Protein AF-A0A383RUY9-F1 (afdb_monomer)

Nearest PDB structures (foldseek):
  5t8k-assembly1_A  TM=3.774E-01  e=3.947E+00  Cryptosporidium parvum Iowa II

InterPro domains:
  IPR005358 Putative zinc- or iron-chelating domain containing protein [PF03692] (12-42)

Foldseek 3Di:
DFADDDDDDDPDDPQQDPVRQGVCCPVPVLDRVCPQDDLDPVDDRDNVPGPDDPVCVVPVCNRPPDPVNVVSSVVNVVVSVVCGQVSLQLCVLLVVQEAEDPQFWGWAADDDPVSSVVSNVPDDPDDDDDDQHAYEGPDPVVVVVCVVVVGHYDPDDDPRTDIGTD

Solvent-accessible surface area (backbone atoms only — not comparable to full-atom values): 10568 Å² total; per-residue (Å²): 136,87,65,85,91,82,77,84,85,66,97,67,64,93,53,51,45,98,82,76,42,68,77,49,41,84,85,35,42,68,48,66,50,48,57,91,55,62,80,50,93,90,52,81,76,54,69,92,80,47,93,65,58,73,72,62,70,68,67,81,64,46,84,52,86,48,74,63,40,58,49,34,49,52,49,38,56,47,50,54,59,70,43,40,63,55,46,43,42,48,30,48,73,69,67,59,39,62,39,38,43,89,90,50,34,43,55,47,69,80,78,53,69,68,60,51,51,56,43,59,72,68,54,64,98,75,79,76,84,79,73,82,61,29,39,36,69,86,53,64,73,59,44,53,59,36,51,78,68,68,51,50,68,49,90,67,93,56,94,78,46,48,77,46,76,108

pLDDT: mean 87.5, std 8.53, range [54.28, 96.5]

Secondary structure (DSSP, 8-state):
-------PPPSS-TTB-TTS-BTTTTTSIIIIITTTS---TTS---GGGSSS-THHHHTS--TT-SHHHHHHHHHHHHHHHHTHHHHHHHHHHTT--EEEPTTTEEEE----HHHHHHHHHH--SS----SPPEEE---HHHHHHHHTTT--B--S--SS-EEEE-

Organism: NCBI:txid1785162

Radius of gyration: 19.73 Å; Cα contacts (8 Å, |Δi|>4): 154; chains: 1; bounding box: 44×37×57 Å

Mean predicted aligned error: 6.31 Å

Structure (mmCIF, N/CA/C/O backbone):
data_AF-A0A383RUY9-F1
#
_entry.id   AF-A0A383RUY9-F1
#
loop_
_atom_site.group_PDB
_atom_site.id
_atom_site.type_symbol
_atom_site.label_atom_id
_atom_site.label_alt_id
_atom_site.label_comp_id
_atom_site.label_asym_id
_atom_site.label_entity_id
_atom_site.label_seq_id
_atom_site.pdbx_PDB_ins_code
_atom_site.Cartn_x
_atom_site.Cartn_y
_atom_site.Cartn_z
_atom_site.occupancy
_atom_site.B_iso_or_equiv
_atom_site.auth_seq_id
_atom_site.auth_comp_id
_atom_site.auth_asym_id
_atom_site.auth_atom_id
_atom_site.pdbx_PDB_model_num
ATOM 1 N N . MET A 1 1 ? 1.115 5.096 10.635 1.00 81.75 1 MET A N 1
ATOM 2 C CA . MET A 1 1 ? 0.401 4.069 9.850 1.00 81.75 1 MET A CA 1
ATOM 3 C C . MET A 1 1 ? 1.145 3.871 8.538 1.00 81.75 1 MET A C 1
ATOM 5 O O . MET A 1 1 ? 1.672 4.850 8.027 1.00 81.75 1 MET A O 1
ATOM 9 N N . THR A 1 2 ? 1.216 2.648 8.013 1.00 88.56 2 THR A N 1
ATOM 10 C CA . THR A 1 2 ? 1.778 2.374 6.680 1.00 88.56 2 THR A CA 1
ATOM 11 C C . THR A 1 2 ? 0.696 1.709 5.845 1.00 88.56 2 THR A C 1
ATOM 13 O O . THR A 1 2 ? 0.179 0.669 6.241 1.00 88.56 2 THR A O 1
ATOM 16 N N . ALA A 1 3 ? 0.356 2.309 4.707 1.00 93.06 3 ALA A N 1
ATOM 17 C CA . ALA A 1 3 ? -0.589 1.748 3.751 1.00 93.06 3 ALA A CA 1
ATOM 18 C C . ALA A 1 3 ? 0.166 1.257 2.512 1.00 93.06 3 ALA A C 1
ATOM 20 O O . ALA A 1 3 ? 1.015 1.966 1.968 1.00 93.06 3 ALA A O 1
ATOM 21 N N . ILE A 1 4 ? -0.146 0.038 2.080 1.00 92.50 4 ILE A N 1
ATOM 22 C CA . ILE A 1 4 ? 0.443 -0.588 0.897 1.00 92.50 4 ILE A CA 1
ATOM 23 C C . ILE A 1 4 ? -0.674 -0.772 -0.121 1.00 92.50 4 ILE A C 1
ATOM 25 O O . ILE A 1 4 ? -1.701 -1.374 0.180 1.00 92.50 4 ILE A O 1
ATOM 29 N N . PHE A 1 5 ? -0.459 -0.240 -1.319 1.00 92.69 5 PHE A N 1
ATOM 30 C CA . PHE A 1 5 ? -1.368 -0.383 -2.446 1.00 92.69 5 PHE A CA 1
ATOM 31 C C . PHE A 1 5 ? -0.760 -1.415 -3.381 1.00 92.69 5 PHE A C 1
ATOM 33 O O . PHE A 1 5 ? 0.338 -1.214 -3.900 1.00 92.69 5 PHE A O 1
ATOM 40 N N . ALA A 1 6 ? -1.462 -2.525 -3.555 1.00 90.12 6 ALA A N 1
ATOM 41 C CA . ALA A 1 6 ? -1.053 -3.611 -4.426 1.00 90.12 6 ALA A CA 1
ATOM 42 C C . ALA A 1 6 ? -2.142 -3.858 -5.469 1.00 90.12 6 ALA A C 1
ATOM 44 O O . ALA A 1 6 ? -3.328 -3.645 -5.215 1.00 90.12 6 ALA A O 1
ATOM 45 N N . ALA A 1 7 ? -1.722 -4.308 -6.644 1.00 84.94 7 ALA A N 1
ATOM 46 C CA . ALA A 1 7 ? -2.607 -4.750 -7.707 1.00 84.94 7 ALA A CA 1
ATOM 47 C C . ALA A 1 7 ? -2.290 -6.207 -8.042 1.00 84.94 7 ALA A C 1
ATOM 49 O O . ALA A 1 7 ? -1.187 -6.689 -7.778 1.00 84.94 7 ALA A O 1
ATOM 50 N N . ASN A 1 8 ? -3.257 -6.897 -8.640 1.00 81.44 8 ASN A N 1
ATOM 51 C CA . ASN A 1 8 ? -3.043 -8.259 -9.106 1.00 81.44 8 ASN A CA 1
ATOM 52 C C . ASN A 1 8 ? -1.964 -8.285 -10.189 1.00 81.44 8 ASN A C 1
ATOM 54 O O . ASN A 1 8 ? -1.960 -7.456 -11.103 1.00 81.44 8 ASN A O 1
ATOM 58 N N . VAL A 1 9 ? -1.083 -9.278 -10.104 1.00 75.00 9 VAL A N 1
ATOM 59 C CA . VAL A 1 9 ? -0.159 -9.595 -11.188 1.00 75.00 9 VAL A CA 1
ATOM 60 C C . VAL A 1 9 ? -0.985 -10.123 -12.357 1.00 75.00 9 VAL A C 1
ATOM 62 O O . VAL A 1 9 ? -1.737 -11.088 -12.218 1.00 75.00 9 VAL A O 1
ATOM 65 N N . ILE A 1 10 ? -0.880 -9.461 -13.506 1.00 81.62 10 ILE A N 1
ATOM 66 C CA . ILE A 1 10 ? -1.460 -9.957 -14.754 1.00 81.62 10 ILE A CA 1
ATOM 67 C C . ILE A 1 10 ? -0.525 -11.010 -15.365 1.00 81.62 10 ILE A C 1
ATOM 69 O O . ILE A 1 10 ? 0.691 -10.842 -15.268 1.00 81.62 10 ILE A O 1
ATOM 73 N N . PRO A 1 11 ? -1.049 -12.067 -16.016 1.00 79.56 11 PRO A N 1
ATOM 74 C CA . PRO A 1 11 ? -0.220 -13.155 -16.542 1.00 79.56 11 PRO A CA 1
ATOM 75 C C . PRO A 1 11 ? 0.868 -12.705 -17.525 1.00 79.56 11 PRO A C 1
ATOM 77 O O . PRO A 1 11 ? 1.938 -13.301 -17.561 1.00 79.56 11 PRO A O 1
ATOM 80 N N . GLN A 1 12 ? 0.606 -11.655 -18.312 1.00 83.44 12 GLN A N 1
ATOM 81 C CA . GLN A 1 12 ? 1.585 -11.062 -19.219 1.00 83.44 12 GLN A CA 1
ATOM 82 C C . GLN A 1 12 ? 1.417 -9.542 -19.257 1.00 83.44 12 GLN A C 1
ATOM 84 O O . GLN A 1 12 ? 0.308 -9.028 -19.421 1.00 83.44 12 GLN A O 1
ATOM 89 N N . CYS A 1 13 ? 2.523 -8.812 -19.103 1.00 85.88 13 CYS A N 1
ATOM 90 C CA . CYS A 1 13 ? 2.530 -7.359 -19.232 1.00 85.88 13 CYS A CA 1
ATOM 91 C C . CYS A 1 13 ? 2.259 -6.964 -20.697 1.00 85.88 13 CYS A C 1
ATOM 93 O O . CYS A 1 13 ? 2.974 -7.439 -21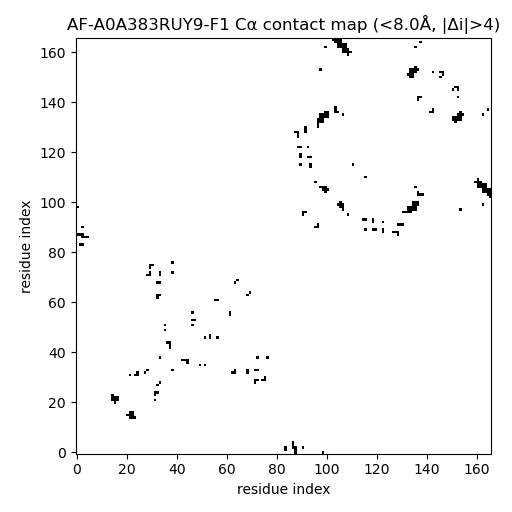.576 1.00 85.88 13 CYS A O 1
ATOM 95 N N . PRO A 1 14 ? 1.309 -6.053 -20.988 1.00 89.25 14 PRO A N 1
ATOM 96 C CA . PRO A 1 14 ? 1.014 -5.631 -22.362 1.00 89.25 14 PRO A CA 1
ATOM 97 C C . PRO A 1 14 ? 2.154 -4.837 -23.015 1.00 89.25 14 PRO A C 1
ATOM 99 O O . PRO A 1 14 ? 2.127 -4.605 -24.217 1.00 89.25 14 PRO A O 1
ATOM 102 N N . ASN A 1 15 ? 3.143 -4.407 -22.227 1.00 89.50 15 ASN A N 1
ATOM 103 C CA . ASN A 1 15 ? 4.324 -3.698 -22.714 1.00 89.50 15 ASN A CA 1
ATOM 104 C C . ASN A 1 15 ? 5.537 -4.623 -22.910 1.00 89.50 15 ASN A C 1
ATOM 106 O O . ASN A 1 15 ? 6.637 -4.121 -23.129 1.00 89.50 15 ASN A O 1
ATOM 110 N N . LEU A 1 16 ? 5.368 -5.941 -22.763 1.00 86.62 16 LEU A N 1
ATOM 111 C CA . LEU A 1 16 ? 6.427 -6.917 -22.999 1.00 86.62 16 LEU A CA 1
ATOM 112 C C . LEU A 1 16 ? 6.567 -7.171 -24.507 1.00 86.62 16 LEU A C 1
ATOM 114 O O . LEU A 1 16 ? 5.580 -7.472 -25.180 1.00 86.62 16 LEU A O 1
ATOM 118 N N . GLY A 1 17 ? 7.778 -7.001 -25.034 1.00 84.56 17 GLY A N 1
ATOM 119 C CA . GLY A 1 17 ? 8.118 -7.264 -26.429 1.00 84.56 17 GLY A CA 1
ATOM 120 C C . GLY A 1 17 ? 8.254 -8.755 -26.745 1.00 84.56 17 GLY A C 1
ATOM 121 O O . GLY A 1 17 ? 8.165 -9.611 -25.871 1.00 84.56 17 GLY A O 1
ATOM 122 N N . ALA A 1 18 ? 8.494 -9.067 -28.021 1.00 85.56 18 ALA A N 1
ATOM 123 C CA . ALA A 1 18 ? 8.722 -10.442 -28.485 1.00 85.56 18 ALA A CA 1
ATOM 124 C C . ALA A 1 18 ? 10.071 -11.033 -28.025 1.00 85.56 18 ALA A C 1
ATOM 126 O O . ALA A 1 18 ? 10.302 -12.228 -28.170 1.00 85.56 18 ALA A O 1
ATOM 127 N N . ASP A 1 19 ? 10.960 -10.184 -27.519 1.00 82.44 19 ASP A N 1
ATOM 128 C CA . ASP A 1 19 ? 12.265 -10.496 -26.940 1.00 82.44 19 ASP A CA 1
ATOM 129 C C . ASP A 1 19 ? 12.235 -10.540 -25.400 1.00 82.44 19 ASP A C 1
ATOM 131 O O . ASP A 1 19 ? 13.290 -10.542 -24.771 1.00 82.44 19 ASP A O 1
ATOM 135 N N . ASP A 1 20 ? 11.039 -10.537 -24.796 1.00 77.62 20 ASP A N 1
ATOM 136 C CA . ASP A 1 20 ? 10.811 -10.477 -23.346 1.00 77.62 20 ASP A CA 1
ATOM 137 C C . ASP A 1 20 ? 11.422 -9.238 -22.656 1.00 77.62 20 ASP A C 1
ATOM 139 O O . ASP A 1 20 ? 11.602 -9.202 -21.435 1.00 77.62 20 ASP A O 1
ATOM 143 N N . LEU A 1 21 ? 11.678 -8.168 -23.419 1.00 78.94 21 LEU A N 1
ATOM 144 C CA . LEU A 1 21 ? 12.091 -6.872 -22.887 1.00 78.94 21 LEU A CA 1
ATOM 145 C C . LEU A 1 21 ? 10.898 -5.918 -22.768 1.00 78.94 21 LEU A C 1
ATOM 147 O O . LEU A 1 21 ? 9.974 -5.919 -23.582 1.00 78.94 21 LEU A O 1
ATOM 151 N N . CYS A 1 22 ? 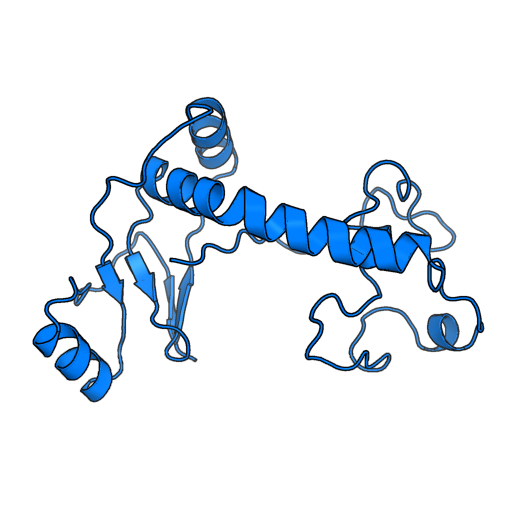10.898 -5.070 -21.737 1.00 86.00 22 CYS A N 1
ATOM 152 C CA . CYS A 1 22 ? 9.859 -4.051 -21.596 1.00 86.00 22 CYS A CA 1
ATOM 153 C C . CYS A 1 22 ? 10.067 -2.930 -22.626 1.00 86.00 22 CYS A C 1
ATOM 155 O O . CYS A 1 22 ? 11.122 -2.300 -22.665 1.00 86.00 22 CYS A O 1
ATOM 157 N N . ALA A 1 23 ? 9.033 -2.602 -23.399 1.00 87.00 23 ALA A N 1
ATOM 158 C CA . ALA A 1 23 ? 9.084 -1.517 -24.377 1.00 87.00 23 ALA A CA 1
ATOM 159 C C . ALA A 1 23 ? 9.017 -0.111 -23.746 1.00 87.00 23 ALA A C 1
ATOM 161 O O . ALA A 1 23 ? 9.256 0.868 -24.447 1.00 87.00 23 ALA A O 1
ATOM 162 N N . ILE A 1 24 ? 8.697 -0.005 -22.444 1.00 90.75 24 ILE A N 1
ATOM 163 C CA . ILE A 1 24 ? 8.397 1.275 -21.776 1.00 90.75 24 ILE A CA 1
ATOM 164 C C . ILE A 1 24 ? 9.309 1.631 -20.588 1.00 90.75 24 ILE A C 1
ATOM 166 O O . ILE A 1 24 ? 8.883 2.209 -19.579 1.00 90.75 24 ILE A O 1
ATOM 170 N N . TYR A 1 25 ? 10.586 1.247 -20.651 1.00 86.94 25 TYR A N 1
ATOM 171 C CA . TYR A 1 25 ? 11.541 1.557 -19.578 1.00 86.94 25 TYR A CA 1
ATOM 172 C C . TYR A 1 25 ? 11.708 3.063 -19.327 1.00 86.94 25 TYR A C 1
ATOM 174 O O . TYR A 1 25 ? 11.993 3.455 -18.195 1.00 86.94 25 TYR A O 1
ATOM 182 N N . THR A 1 26 ? 11.524 3.898 -20.352 1.00 87.12 26 THR A N 1
ATOM 183 C CA . THR A 1 26 ? 11.669 5.358 -20.249 1.00 87.12 26 THR A CA 1
ATOM 184 C C . THR A 1 26 ? 10.440 6.012 -19.623 1.00 87.12 26 THR A C 1
ATOM 186 O O . THR A 1 26 ? 10.577 6.976 -18.874 1.00 87.12 26 THR A O 1
ATOM 189 N N . GLU A 1 27 ? 9.243 5.478 -19.875 1.00 92.56 27 GLU A N 1
ATOM 190 C CA . GLU A 1 27 ? 7.988 5.988 -19.317 1.00 92.56 27 GLU A CA 1
ATOM 191 C C . GLU A 1 27 ? 7.779 5.517 -17.874 1.00 92.56 27 GLU A C 1
ATOM 193 O O . GLU A 1 27 ? 7.170 6.223 -17.069 1.00 92.56 27 GLU A O 1
ATOM 198 N N . ARG A 1 28 ? 8.281 4.323 -17.522 1.00 90.25 28 ARG A N 1
ATOM 199 C CA . ARG A 1 28 ? 8.152 3.749 -16.170 1.00 90.25 28 ARG A CA 1
ATOM 200 C C . ARG A 1 28 ? 9.501 3.335 -15.564 1.00 90.25 28 ARG A C 1
ATOM 202 O O . ARG A 1 28 ? 9.655 2.179 -15.154 1.00 90.25 28 ARG A O 1
ATOM 209 N N . PRO A 1 29 ? 10.469 4.259 -15.430 1.00 90.19 29 PRO A N 1
ATOM 210 C CA . PRO A 1 29 ? 11.818 3.928 -14.972 1.00 90.19 29 PRO A CA 1
ATOM 211 C C . PRO A 1 29 ? 11.831 3.451 -13.516 1.00 90.19 29 PRO A C 1
ATOM 213 O O . PRO A 1 29 ? 12.527 2.500 -13.182 1.00 90.19 29 PRO A O 1
ATOM 216 N N . LEU A 1 30 ? 10.982 4.029 -12.662 1.00 92.25 30 LEU A N 1
ATOM 217 C CA . LEU A 1 30 ? 10.903 3.694 -11.234 1.00 92.25 30 LEU A CA 1
ATOM 218 C C . LEU A 1 30 ? 10.116 2.411 -10.936 1.00 92.25 30 LEU A C 1
ATOM 220 O O . LEU A 1 30 ? 9.877 2.103 -9.775 1.00 92.25 30 LEU A O 1
ATOM 224 N N . VAL A 1 31 ? 9.667 1.687 -11.963 1.00 88.56 31 VAL A N 1
ATOM 225 C CA . VAL A 1 31 ? 8.945 0.419 -11.797 1.00 88.56 31 VAL A CA 1
ATOM 226 C C . VAL A 1 31 ? 9.551 -0.635 -12.705 1.00 88.56 31 VAL A C 1
ATOM 228 O O . VAL A 1 31 ? 10.132 -1.595 -12.221 1.00 88.56 31 VAL A O 1
ATOM 231 N N . CYS A 1 32 ? 9.461 -0.447 -14.021 1.00 86.00 32 CYS A N 1
ATOM 232 C CA . CYS A 1 32 ? 9.842 -1.471 -14.987 1.00 86.00 32 CYS A CA 1
ATOM 233 C C . CYS A 1 32 ? 11.353 -1.702 -15.015 1.00 86.00 32 CYS A C 1
ATOM 235 O O . CYS A 1 32 ? 11.786 -2.848 -15.069 1.00 86.00 32 CYS A O 1
ATOM 237 N N . ARG A 1 33 ? 12.160 -0.634 -14.953 1.00 85.06 33 ARG A N 1
ATOM 238 C CA . ARG A 1 33 ? 13.626 -0.755 -15.026 1.00 85.06 33 ARG A CA 1
ATOM 239 C C . ARG A 1 33 ? 14.235 -1.267 -13.722 1.00 85.06 33 ARG A C 1
ATOM 241 O O . ARG A 1 33 ? 15.194 -2.025 -13.765 1.00 85.06 33 ARG A O 1
ATOM 248 N N . ILE A 1 34 ? 13.657 -0.900 -12.576 1.00 87.19 34 ILE A N 1
ATOM 249 C CA . ILE A 1 34 ? 14.126 -1.379 -11.269 1.00 87.19 34 ILE A CA 1
ATOM 250 C C . ILE A 1 34 ? 13.559 -2.752 -10.874 1.00 87.19 34 ILE A C 1
ATOM 252 O O . ILE A 1 34 ? 14.069 -3.340 -9.927 1.00 87.19 34 ILE A O 1
ATOM 256 N N . TYR A 1 35 ? 12.539 -3.269 -11.573 1.00 83.25 35 TYR A N 1
ATOM 257 C CA . TYR A 1 35 ? 11.814 -4.499 -11.210 1.00 83.25 35 TYR A CA 1
ATOM 258 C C . TYR A 1 35 ? 12.708 -5.718 -10.927 1.00 83.25 35 TYR A C 1
ATOM 260 O O . TYR A 1 35 ? 12.485 -6.379 -9.911 1.00 83.25 35 TYR A O 1
ATOM 268 N N . PRO A 1 36 ? 13.737 -6.025 -11.744 1.00 81.00 36 PRO A N 1
ATOM 269 C CA . PRO A 1 36 ? 14.564 -7.201 -11.480 1.00 81.00 36 PRO A CA 1
ATOM 270 C C . PRO A 1 36 ? 15.440 -7.034 -10.226 1.00 81.00 36 PRO A C 1
ATOM 272 O O . PRO A 1 36 ? 15.933 -8.009 -9.667 1.00 81.00 36 PRO A O 1
ATOM 275 N N . MET A 1 37 ? 15.645 -5.803 -9.756 1.00 85.00 37 MET A N 1
ATOM 276 C CA . MET A 1 37 ? 16.591 -5.474 -8.693 1.00 85.00 37 MET A CA 1
ATOM 277 C C . MET A 1 37 ? 15.990 -5.624 -7.299 1.00 85.00 37 MET A C 1
ATOM 279 O O . MET A 1 37 ? 14.785 -5.793 -7.111 1.00 85.00 37 MET A O 1
ATOM 283 N N . GLU A 1 38 ? 16.861 -5.587 -6.292 1.00 86.06 38 GLU A N 1
ATOM 284 C CA . GLU A 1 38 ? 16.433 -5.538 -4.901 1.00 86.06 38 GLU A CA 1
ATOM 285 C C . GLU A 1 38 ? 16.347 -4.085 -4.434 1.00 86.06 38 GLU A C 1
ATOM 287 O O . GLU A 1 38 ? 17.353 -3.389 -4.275 1.00 86.06 38 GLU A O 1
ATOM 292 N N . ILE A 1 39 ? 15.115 -3.612 -4.242 1.00 86.19 39 ILE A N 1
ATOM 293 C CA . ILE A 1 39 ? 14.853 -2.234 -3.831 1.00 86.19 39 ILE A CA 1
ATOM 294 C C . ILE A 1 39 ? 14.954 -2.061 -2.318 1.00 86.19 39 ILE A C 1
ATOM 296 O O . ILE A 1 39 ? 15.082 -0.928 -1.862 1.00 86.19 39 ILE A O 1
ATOM 300 N N . ASN A 1 40 ? 14.941 -3.125 -1.514 1.00 84.00 40 ASN A N 1
ATOM 301 C CA . ASN A 1 40 ? 15.155 -3.031 -0.076 1.00 84.00 40 ASN A CA 1
ATOM 302 C C . ASN A 1 40 ? 16.665 -3.011 0.232 1.00 84.00 40 ASN A C 1
ATOM 304 O O . ASN A 1 40 ? 17.354 -3.990 -0.033 1.00 84.00 40 ASN A O 1
ATOM 308 N N . PRO A 1 41 ? 17.214 -1.933 0.826 1.00 80.94 41 PRO A N 1
ATOM 309 C CA . PRO A 1 41 ? 18.658 -1.828 1.059 1.00 80.94 41 PRO A CA 1
ATOM 310 C C . PRO A 1 41 ? 19.200 -2.834 2.084 1.00 80.94 41 PRO A C 1
ATOM 312 O O . PRO A 1 41 ? 20.413 -2.956 2.220 1.00 80.94 41 PRO A O 1
ATOM 315 N N . PHE A 1 42 ? 18.324 -3.516 2.823 1.00 86.44 42 PHE A N 1
ATOM 316 C CA . PHE A 1 42 ? 18.694 -4.477 3.860 1.00 86.44 42 PHE A CA 1
ATOM 317 C C . PHE A 1 42 ? 18.610 -5.933 3.393 1.00 86.44 42 PHE A C 1
ATOM 319 O O . PHE A 1 42 ? 18.938 -6.833 4.163 1.00 86.44 42 PHE A O 1
ATOM 326 N N . ILE A 1 43 ? 18.161 -6.174 2.159 1.00 83.88 43 ILE A N 1
ATOM 327 C CA . ILE A 1 43 ? 18.063 -7.508 1.569 1.00 83.88 43 ILE A CA 1
ATOM 328 C C . ILE A 1 43 ? 19.101 -7.598 0.454 1.00 83.88 43 ILE A C 1
ATOM 330 O O . ILE A 1 43 ? 19.195 -6.721 -0.402 1.00 83.88 43 ILE A O 1
ATOM 334 N N . ALA A 1 44 ? 19.916 -8.651 0.481 1.00 84.94 44 ALA A N 1
ATOM 335 C CA . ALA A 1 44 ? 20.840 -8.922 -0.609 1.00 84.94 44 ALA A CA 1
ATOM 336 C C . ALA A 1 44 ? 20.060 -9.399 -1.842 1.00 84.94 44 ALA A C 1
ATOM 338 O O . ALA A 1 44 ? 19.136 -10.203 -1.725 1.00 84.94 44 ALA A O 1
ATOM 339 N N . LEU A 1 45 ? 20.459 -8.938 -3.027 1.00 83.12 45 LEU A N 1
ATOM 340 C CA . LEU A 1 45 ? 19.892 -9.425 -4.278 1.00 83.12 45 LEU A CA 1
ATOM 341 C C . LEU A 1 45 ? 20.211 -10.917 -4.447 1.00 83.12 45 LEU A C 1
ATOM 343 O O . LEU A 1 45 ? 21.377 -11.297 -4.541 1.00 83.12 45 LEU A O 1
ATOM 347 N N .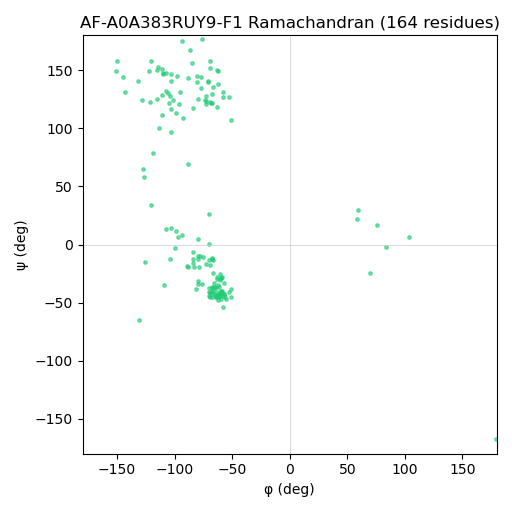 ALA A 1 46 ? 19.169 -11.742 -4.509 1.00 86.50 46 ALA A N 1
ATOM 348 C CA . ALA A 1 46 ? 19.264 -13.172 -4.768 1.00 86.50 46 ALA A CA 1
ATOM 349 C C . ALA A 1 46 ? 18.606 -13.494 -6.123 1.00 86.50 46 ALA A C 1
ATOM 351 O O . ALA A 1 46 ? 17.382 -13.581 -6.196 1.00 86.50 46 ALA A O 1
ATOM 352 N N . PRO A 1 47 ? 19.384 -13.674 -7.207 1.00 84.25 47 PRO A N 1
ATOM 353 C CA . PRO A 1 47 ? 18.854 -14.013 -8.531 1.00 84.25 47 PRO A CA 1
ATOM 354 C C . PRO A 1 47 ? 17.901 -15.212 -8.547 1.00 84.25 47 PRO A C 1
ATOM 356 O O . PRO A 1 47 ? 16.882 -15.190 -9.227 1.00 84.25 47 PRO A O 1
ATOM 359 N N . SER A 1 48 ? 18.192 -16.237 -7.743 1.00 86.38 48 SER A N 1
ATOM 360 C CA . SER A 1 48 ? 17.386 -17.458 -7.644 1.00 86.38 48 SER A CA 1
ATOM 361 C C . SER A 1 48 ? 15.995 -17.252 -7.039 1.00 86.38 48 SER A C 1
ATOM 363 O O . SER A 1 48 ? 15.169 -18.157 -7.115 1.00 86.38 48 SER A O 1
ATOM 365 N N . SER A 1 49 ? 15.730 -16.096 -6.421 1.00 84.50 49 SER A N 1
ATOM 366 C CA . SER A 1 49 ? 14.421 -15.732 -5.871 1.00 84.50 49 SER A CA 1
ATOM 367 C C . SER A 1 49 ? 13.662 -14.735 -6.750 1.00 84.50 49 SER A C 1
ATOM 369 O O . SER A 1 49 ? 12.738 -14.083 -6.263 1.00 84.50 49 SER A O 1
ATOM 371 N N . LYS A 1 50 ? 14.091 -14.533 -8.000 1.00 82.69 50 LYS A N 1
ATOM 372 C CA . LYS A 1 50 ? 13.451 -13.627 -8.958 1.00 82.69 50 LYS A CA 1
ATOM 373 C C . LYS A 1 50 ? 12.799 -14.444 -10.073 1.00 82.69 50 LYS A C 1
ATOM 375 O O . LYS A 1 50 ? 13.285 -15.513 -10.423 1.00 82.69 50 LYS A O 1
ATOM 380 N N . ASP A 1 51 ? 11.732 -13.901 -10.652 1.00 79.56 51 ASP A N 1
ATOM 381 C CA . ASP A 1 51 ? 11.008 -14.549 -11.756 1.00 79.56 51 ASP A CA 1
ATOM 382 C C . ASP A 1 51 ? 11.791 -14.517 -13.082 1.00 79.56 51 ASP A C 1
ATOM 384 O O . ASP A 1 51 ? 11.471 -15.252 -14.014 1.00 79.56 51 ASP A O 1
ATOM 388 N N . CYS A 1 52 ? 12.814 -13.659 -13.189 1.00 77.19 52 CYS A N 1
ATOM 389 C CA . CYS A 1 52 ? 13.679 -13.586 -14.365 1.00 77.19 52 CYS A CA 1
ATOM 390 C C . CYS A 1 52 ? 14.510 -14.874 -14.507 1.00 77.19 52 CYS A C 1
ATOM 392 O O . CYS A 1 52 ? 15.101 -15.316 -13.515 1.00 77.19 52 CYS A O 1
ATOM 394 N N . PRO A 1 53 ? 14.630 -15.445 -15.719 1.00 79.25 53 PRO A N 1
ATOM 395 C CA . PRO A 1 53 ? 15.281 -16.733 -15.908 1.00 79.25 53 PRO A CA 1
ATOM 396 C C . PRO A 1 53 ? 16.806 -16.649 -15.664 1.00 79.25 53 PRO A C 1
ATOM 398 O O . PRO A 1 53 ? 17.392 -15.574 -15.845 1.00 79.25 53 PRO A O 1
ATOM 401 N N . PRO A 1 54 ? 17.471 -17.745 -15.236 1.00 81.88 54 PRO A N 1
ATOM 402 C CA . PRO A 1 54 ? 18.877 -17.736 -14.809 1.00 81.88 54 PRO A CA 1
ATOM 403 C C . PRO A 1 54 ? 19.847 -17.111 -15.818 1.00 81.88 54 PRO A C 1
ATOM 405 O O . PRO A 1 54 ? 20.704 -16.318 -15.434 1.00 81.88 54 PRO A O 1
ATOM 408 N N . GLU A 1 55 ? 19.666 -17.387 -17.109 1.00 79.44 55 GLU A N 1
ATOM 409 C CA . GLU A 1 55 ? 20.495 -16.868 -18.198 1.00 79.44 55 GLU A CA 1
ATOM 410 C C . GLU A 1 55 ? 20.489 -15.334 -18.289 1.00 79.44 55 GLU A C 1
ATOM 412 O O . GLU A 1 55 ? 21.468 -14.746 -18.747 1.00 79.44 55 GLU A O 1
ATOM 417 N N . SER A 1 56 ? 19.438 -14.663 -17.798 1.00 77.75 56 SER A N 1
ATOM 418 C CA . SER A 1 56 ? 19.381 -13.193 -17.741 1.00 77.75 56 SER A CA 1
ATOM 419 C C . SER A 1 56 ? 20.407 -12.611 -16.761 1.00 77.75 56 SER A C 1
ATOM 421 O O . SER A 1 56 ? 20.835 -11.468 -16.912 1.00 77.75 56 SER A O 1
ATOM 423 N N . TRP A 1 57 ? 20.826 -13.395 -15.764 1.00 78.12 57 TRP A N 1
ATOM 424 C CA . TRP A 1 57 ? 21.783 -12.994 -14.730 1.00 78.12 57 TRP A CA 1
ATOM 425 C C . TRP A 1 57 ? 23.242 -13.257 -15.122 1.00 78.12 57 TRP A C 1
ATOM 427 O O . TRP A 1 57 ? 24.148 -12.643 -14.560 1.00 78.12 57 TRP A O 1
ATOM 437 N N . GLU A 1 58 ? 23.478 -14.137 -16.098 1.00 76.00 58 GLU A N 1
ATOM 438 C CA . GLU A 1 58 ? 24.818 -14.536 -16.551 1.00 76.00 58 GLU A CA 1
ATOM 439 C C . GLU A 1 58 ? 25.430 -13.561 -17.569 1.00 76.00 58 GLU A C 1
ATOM 441 O O . GLU A 1 58 ? 26.647 -13.524 -17.742 1.00 76.00 58 GLU A O 1
ATOM 446 N N . GLN A 1 59 ? 24.612 -12.728 -18.219 1.00 65.25 59 GLN A N 1
ATOM 447 C CA . GLN A 1 59 ? 25.043 -11.854 -19.318 1.00 65.25 59 GLN A CA 1
ATOM 448 C C . GLN A 1 59 ? 25.948 -10.680 -18.890 1.00 65.25 59 GLN A C 1
ATOM 450 O O . GLN A 1 59 ? 26.367 -9.890 -19.736 1.00 65.25 59 GLN A O 1
ATOM 455 N N . GLY A 1 60 ? 26.284 -10.547 -17.598 1.00 54.28 60 GLY A N 1
ATOM 456 C CA . GLY A 1 60 ? 27.258 -9.583 -17.052 1.00 54.28 60 GLY A CA 1
ATOM 457 C C . GLY A 1 60 ? 26.823 -8.111 -17.087 1.00 54.28 60 GLY A C 1
ATOM 458 O O . GLY A 1 60 ? 27.256 -7.323 -16.251 1.00 54.28 60 GLY A O 1
ATOM 459 N N . ASN A 1 61 ? 25.913 -7.764 -17.995 1.00 56.62 61 ASN A N 1
ATOM 460 C CA . ASN A 1 61 ? 25.196 -6.502 -18.076 1.00 56.62 61 ASN A CA 1
ATOM 461 C C . ASN A 1 61 ? 23.705 -6.795 -17.931 1.00 56.62 61 ASN A C 1
ATOM 463 O O . ASN A 1 61 ? 22.969 -6.818 -18.917 1.00 56.62 61 ASN A O 1
ATOM 467 N N . LEU A 1 62 ? 23.245 -7.008 -16.699 1.00 62.41 62 LEU A N 1
ATOM 468 C CA . LEU A 1 62 ? 21.821 -6.842 -16.422 1.00 62.41 62 LEU A CA 1
ATOM 469 C C . LEU A 1 62 ? 21.443 -5.445 -16.918 1.00 62.41 62 LEU A C 1
ATOM 471 O O . LEU A 1 62 ? 22.125 -4.473 -16.577 1.00 62.41 62 LEU A O 1
ATOM 475 N N . LEU A 1 63 ? 20.408 -5.339 -17.755 1.00 54.66 63 LEU A N 1
ATOM 476 C CA . LEU A 1 63 ? 19.892 -4.045 -18.194 1.00 54.66 63 LEU A CA 1
ATOM 477 C C . LEU A 1 63 ? 19.653 -3.186 -16.948 1.00 54.66 63 LEU A C 1
ATOM 479 O O . LEU A 1 63 ? 18.747 -3.448 -16.163 1.00 54.66 63 LEU A O 1
ATOM 483 N N . GLY A 1 64 ? 20.513 -2.189 -16.746 1.00 55.12 64 GLY A N 1
ATOM 484 C CA . GLY A 1 64 ? 20.443 -1.312 -15.594 1.00 55.12 64 GLY A CA 1
ATOM 485 C C . GLY A 1 64 ? 21.446 -1.547 -14.468 1.00 55.12 64 GLY A C 1
ATOM 486 O O . GLY A 1 64 ? 21.348 -0.803 -13.527 1.00 55.12 64 GLY A O 1
ATOM 487 N N . SER A 1 65 ? 22.471 -2.401 -14.477 1.00 64.69 65 SER A N 1
ATOM 488 C CA . SER A 1 65 ? 23.490 -2.366 -13.384 1.00 64.69 65 SER A CA 1
ATOM 489 C C . SER A 1 65 ? 24.424 -1.127 -13.399 1.00 64.69 65 SER A C 1
ATOM 491 O O . SER A 1 65 ? 25.556 -1.160 -12.920 1.00 64.69 65 SER A O 1
ATOM 493 N N . ASP A 1 66 ? 23.948 -0.015 -13.956 1.00 77.75 66 ASP A N 1
ATOM 494 C CA . ASP A 1 66 ? 24.633 1.259 -14.091 1.00 77.75 66 ASP A CA 1
ATOM 495 C C . ASP A 1 66 ? 24.323 2.227 -12.927 1.00 77.75 66 ASP A C 1
ATOM 497 O O . ASP A 1 66 ? 23.516 1.984 -12.021 1.00 77.75 66 ASP A O 1
ATOM 501 N N . ARG A 1 67 ? 24.999 3.380 -12.949 1.00 83.25 67 ARG A N 1
ATOM 502 C CA . ARG A 1 67 ? 24.792 4.445 -11.959 1.00 83.25 67 ARG A CA 1
ATOM 503 C C . ARG A 1 67 ? 23.373 5.026 -12.009 1.00 83.25 67 ARG A C 1
ATOM 505 O O . ARG A 1 67 ? 22.880 5.489 -10.982 1.00 83.25 67 ARG A O 1
ATOM 512 N N . GLU A 1 68 ? 22.735 5.015 -13.176 1.00 86.94 68 GLU A N 1
ATOM 513 C CA . GLU A 1 68 ? 21.395 5.571 -13.371 1.00 86.94 68 GLU A CA 1
ATOM 514 C C . GLU A 1 68 ? 20.333 4.718 -12.668 1.00 86.94 68 GLU A C 1
ATOM 516 O O . GLU A 1 68 ? 19.483 5.260 -11.971 1.00 86.94 68 GLU A O 1
ATOM 521 N N . LEU A 1 69 ? 20.422 3.390 -12.722 1.00 86.19 69 LEU A N 1
ATOM 522 C CA . LEU A 1 69 ? 19.544 2.520 -11.937 1.00 86.19 69 LEU A CA 1
ATOM 523 C C . LEU A 1 69 ? 19.706 2.745 -10.439 1.00 86.19 69 LEU A C 1
ATOM 525 O O . LEU A 1 69 ? 18.716 2.795 -9.716 1.00 86.19 69 LEU A O 1
ATOM 529 N N . THR A 1 70 ? 20.944 2.887 -9.956 1.00 86.50 70 THR A N 1
ATOM 530 C CA . THR A 1 70 ? 21.172 3.170 -8.531 1.00 86.50 70 THR A CA 1
ATOM 531 C C . THR A 1 70 ? 20.444 4.454 -8.130 1.00 86.50 70 THR A C 1
ATOM 533 O O . THR A 1 70 ? 19.777 4.496 -7.095 1.00 86.50 70 THR A O 1
ATOM 536 N N . HIS A 1 71 ? 20.504 5.482 -8.981 1.00 90.38 71 HIS A N 1
ATOM 537 C CA . HIS A 1 71 ? 19.748 6.714 -8.799 1.00 90.38 71 HIS A CA 1
ATOM 538 C C . HIS A 1 71 ? 18.227 6.474 -8.840 1.00 90.38 71 HIS A C 1
ATOM 540 O O . HIS A 1 71 ? 17.522 6.931 -7.944 1.00 90.38 71 HIS A O 1
ATOM 546 N N . GLN A 1 72 ? 17.722 5.684 -9.789 1.00 92.19 72 GLN A N 1
ATOM 547 C CA . GLN A 1 72 ? 16.298 5.342 -9.900 1.00 92.19 72 GLN A CA 1
ATOM 548 C C . GLN A 1 72 ? 15.774 4.543 -8.700 1.00 92.19 72 GLN A C 1
ATOM 550 O O . GLN A 1 72 ? 14.659 4.786 -8.249 1.00 92.19 72 GLN A O 1
ATOM 555 N N . ILE A 1 73 ? 16.569 3.640 -8.121 1.00 90.88 73 ILE A N 1
ATOM 556 C CA . ILE A 1 73 ? 16.210 2.926 -6.886 1.00 90.88 73 ILE A CA 1
ATOM 557 C C . ILE A 1 73 ? 16.091 3.915 -5.723 1.00 90.88 73 ILE A C 1
ATOM 559 O O . ILE A 1 73 ? 15.132 3.863 -4.951 1.00 90.88 73 ILE A O 1
ATOM 563 N N . LEU A 1 74 ? 17.045 4.841 -5.587 1.00 91.75 74 LEU A N 1
ATOM 564 C CA . LEU A 1 74 ? 16.975 5.882 -4.559 1.00 91.75 74 LEU A CA 1
ATOM 565 C C . LEU A 1 74 ? 15.767 6.803 -4.772 1.00 91.75 74 LEU A C 1
ATOM 567 O O . LEU A 1 74 ? 15.076 7.124 -3.804 1.00 91.75 74 LEU A O 1
ATOM 571 N N . GLN A 1 75 ? 15.484 7.168 -6.021 1.00 94.69 75 GLN A N 1
ATOM 572 C CA . GLN A 1 75 ? 14.334 7.981 -6.398 1.00 94.69 75 GLN A CA 1
ATOM 573 C C . GLN A 1 75 ? 13.009 7.264 -6.111 1.00 94.69 75 GLN A C 1
ATOM 575 O O . GLN A 1 75 ? 12.114 7.870 -5.534 1.00 94.69 75 GLN A O 1
ATOM 580 N N . SER A 1 76 ? 12.894 5.972 -6.430 1.00 93.81 76 SER A N 1
ATOM 581 C CA . SER A 1 76 ? 11.723 5.147 -6.104 1.00 93.81 76 SER A CA 1
ATOM 582 C C . SER A 1 76 ? 11.477 5.096 -4.594 1.00 93.81 76 SER A C 1
ATOM 584 O O . SER A 1 76 ? 10.367 5.366 -4.143 1.00 93.81 76 SER A O 1
ATOM 586 N N . ARG A 1 77 ? 12.526 4.862 -3.793 1.00 92.00 77 ARG A N 1
ATOM 587 C CA . ARG A 1 77 ? 12.422 4.886 -2.324 1.00 92.00 77 ARG A CA 1
ATOM 588 C C . ARG A 1 77 ? 11.990 6.249 -1.792 1.00 92.00 77 ARG A C 1
ATOM 590 O O . ARG A 1 77 ? 11.301 6.312 -0.777 1.00 92.00 77 ARG A O 1
ATOM 597 N N . GLN A 1 78 ? 12.453 7.333 -2.414 1.00 94.19 78 GLN A N 1
ATOM 598 C CA . GLN A 1 78 ? 12.048 8.678 -2.025 1.00 94.19 78 GLN A CA 1
ATOM 599 C C . GLN A 1 78 ? 10.580 8.929 -2.380 1.00 94.19 78 GLN A C 1
ATOM 601 O O . GLN A 1 78 ? 9.839 9.358 -1.504 1.00 94.19 78 GLN A O 1
ATOM 606 N N . ALA A 1 79 ? 10.144 8.557 -3.586 1.00 93.25 79 ALA A N 1
ATOM 607 C CA . ALA A 1 79 ? 8.745 8.651 -3.997 1.00 93.25 79 ALA A CA 1
ATOM 608 C C . ALA A 1 79 ? 7.818 7.876 -3.045 1.00 93.25 79 ALA A C 1
ATOM 610 O O . ALA A 1 79 ? 6.806 8.407 -2.602 1.00 93.25 79 ALA A O 1
ATOM 611 N N . ASP A 1 80 ? 8.204 6.665 -2.624 1.00 91.31 80 ASP A N 1
ATOM 612 C CA . ASP A 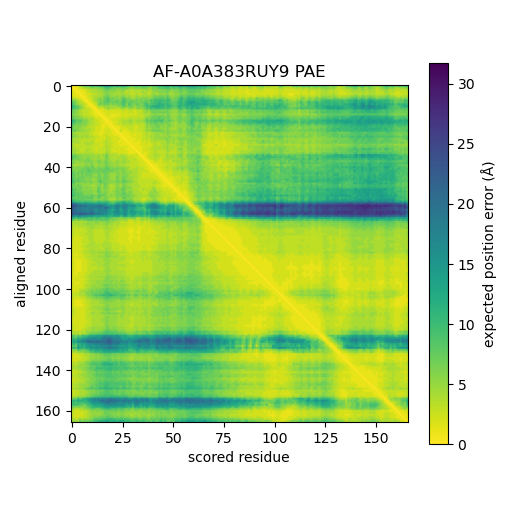1 80 ? 7.428 5.902 -1.640 1.00 91.31 80 ASP A CA 1
ATOM 613 C C . ASP A 1 80 ? 7.320 6.595 -0.273 1.00 91.31 80 ASP A C 1
ATOM 615 O O . ASP A 1 80 ? 6.285 6.478 0.390 1.00 91.31 80 ASP A O 1
ATOM 619 N N . ARG A 1 81 ? 8.368 7.313 0.159 1.00 91.62 81 ARG A N 1
ATOM 620 C CA . ARG A 1 81 ? 8.337 8.119 1.390 1.00 91.62 81 ARG A CA 1
ATOM 621 C C . ARG A 1 81 ? 7.446 9.345 1.235 1.00 91.62 81 ARG A C 1
ATOM 623 O O . ARG A 1 81 ? 6.661 9.621 2.140 1.00 91.62 81 ARG A O 1
ATOM 630 N N . ASP A 1 82 ? 7.559 10.040 0.111 1.00 92.81 82 ASP A N 1
ATOM 631 C CA . ASP A 1 82 ? 6.792 11.252 -0.178 1.00 92.81 82 ASP A CA 1
ATOM 632 C C . ASP A 1 82 ? 5.288 10.933 -0.288 1.00 92.81 82 ASP A C 1
ATOM 634 O O . ASP A 1 82 ? 4.450 11.660 0.248 1.00 92.81 82 ASP A O 1
ATOM 638 N N . ASP A 1 83 ? 4.942 9.778 -0.866 1.00 91.94 83 ASP A N 1
ATOM 639 C CA . ASP A 1 83 ? 3.557 9.318 -1.022 1.00 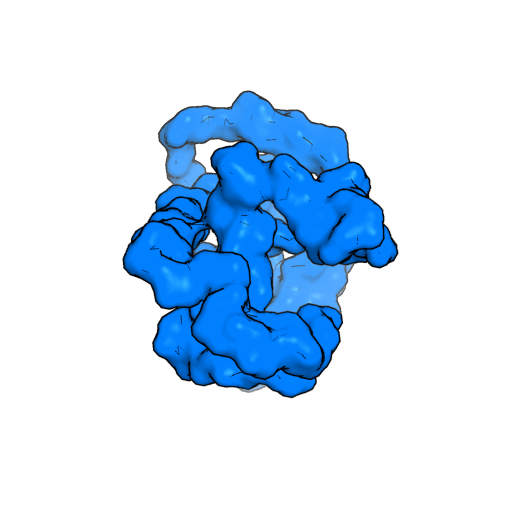91.94 83 ASP A CA 1
ATOM 640 C C . ASP A 1 83 ? 2.959 8.693 0.247 1.00 91.94 83 ASP A C 1
ATOM 642 O O . ASP A 1 83 ? 1.745 8.467 0.312 1.00 91.94 83 ASP A O 1
ATOM 646 N N . ALA A 1 84 ? 3.772 8.387 1.265 1.00 91.94 84 ALA A N 1
ATOM 647 C CA . ALA A 1 84 ? 3.336 7.613 2.42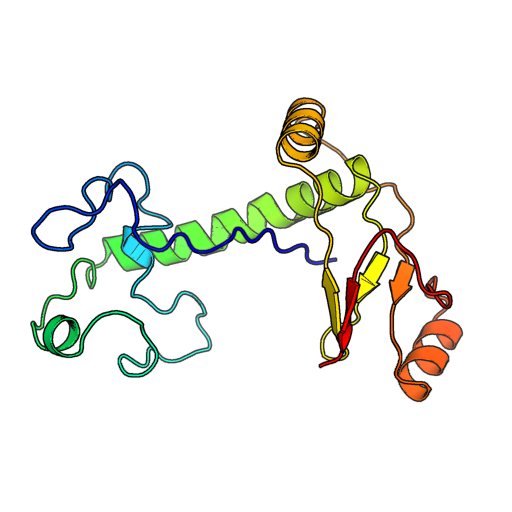8 1.00 91.94 84 ALA A CA 1
ATOM 648 C C . ALA A 1 84 ? 2.123 8.243 3.130 1.00 91.94 84 ALA A C 1
ATOM 650 O O . ALA A 1 84 ? 1.148 7.551 3.426 1.00 91.94 84 ALA A O 1
ATOM 651 N N . GLN A 1 85 ? 2.151 9.561 3.346 1.00 91.94 85 GLN A N 1
ATOM 652 C CA . GLN A 1 85 ? 1.050 10.269 3.999 1.00 91.94 85 GLN A CA 1
ATOM 653 C C . GLN A 1 85 ? -0.196 10.336 3.110 1.00 91.94 85 GLN A C 1
ATOM 655 O O . GLN A 1 85 ? -1.316 10.176 3.596 1.00 91.94 85 GLN A O 1
ATOM 660 N N . ARG A 1 86 ? -0.014 10.507 1.797 1.00 92.56 86 ARG A N 1
ATOM 661 C CA . ARG A 1 86 ? -1.118 10.576 0.833 1.00 92.56 86 ARG A CA 1
ATOM 662 C C . ARG A 1 86 ? -1.848 9.240 0.703 1.00 92.56 86 ARG A C 1
ATOM 664 O O . ARG A 1 86 ? -3.074 9.213 0.634 1.00 92.56 86 ARG A O 1
ATOM 671 N N . LYS A 1 87 ? -1.115 8.124 0.767 1.00 94.75 87 LYS A N 1
ATOM 672 C CA . LYS A 1 87 ? -1.680 6.765 0.839 1.00 94.75 87 LYS A CA 1
ATOM 673 C C . LYS A 1 87 ? -2.571 6.594 2.080 1.00 94.75 87 LYS A C 1
ATOM 675 O O . LYS A 1 87 ? -3.654 6.027 1.971 1.00 94.75 87 LYS A O 1
ATOM 680 N N . VAL A 1 88 ? -2.166 7.132 3.235 1.00 94.62 88 VAL A N 1
ATOM 681 C CA . VAL A 1 88 ? -2.983 7.105 4.466 1.00 94.62 88 VAL A CA 1
ATOM 682 C C . VAL A 1 88 ? -4.232 7.981 4.328 1.00 94.62 88 VAL A C 1
ATOM 684 O O . VAL A 1 88 ? -5.324 7.521 4.650 1.00 94.62 88 VAL A O 1
ATOM 687 N N . GLN A 1 89 ? -4.108 9.199 3.793 1.00 94.31 89 GLN A N 1
ATOM 688 C CA . GLN A 1 89 ? -5.261 10.075 3.532 1.00 94.31 89 GLN A CA 1
ATOM 689 C C . GLN A 1 89 ? -6.277 9.425 2.587 1.00 94.31 89 GLN A C 1
ATOM 691 O O . GLN A 1 89 ? -7.479 9.530 2.810 1.00 94.31 89 GLN A O 1
ATOM 696 N N . LEU A 1 90 ? -5.805 8.720 1.555 1.00 95.12 90 LEU A N 1
ATOM 697 C CA . LEU A 1 90 ? -6.674 7.975 0.650 1.00 95.12 90 LEU A CA 1
ATOM 698 C C . LEU A 1 90 ? -7.435 6.867 1.387 1.00 95.12 90 LEU A C 1
ATOM 700 O O . LEU A 1 90 ? -8.642 6.727 1.196 1.00 95.12 90 LEU A O 1
ATOM 704 N N . CYS A 1 91 ? -6.764 6.113 2.263 1.00 95.56 91 CYS A N 1
ATOM 705 C CA . CYS A 1 91 ? -7.438 5.137 3.119 1.00 95.56 91 CYS A CA 1
ATOM 706 C C . CYS A 1 91 ? -8.514 5.800 3.991 1.00 95.56 91 CYS A C 1
ATOM 708 O O . CYS A 1 91 ? -9.629 5.290 4.057 1.00 95.56 91 CYS A O 1
ATOM 710 N N . GLU A 1 92 ? -8.229 6.953 4.601 1.00 94.62 92 GLU A N 1
ATOM 711 C CA . GLU A 1 92 ? -9.209 7.694 5.408 1.00 94.62 92 GLU A CA 1
ATOM 712 C C . GLU A 1 92 ? -10.404 8.193 4.589 1.00 94.62 92 GLU A C 1
ATOM 714 O O . GLU A 1 92 ? -11.544 8.005 5.010 1.00 94.62 92 GLU A O 1
ATOM 719 N N . ALA A 1 93 ? -10.168 8.761 3.401 1.00 94.00 93 ALA A N 1
ATOM 720 C CA . ALA A 1 93 ? -11.222 9.207 2.485 1.00 94.00 93 ALA A CA 1
ATOM 721 C C . ALA A 1 93 ? -12.126 8.048 2.034 1.00 94.00 93 ALA A C 1
ATOM 723 O O . ALA A 1 93 ? -13.320 8.221 1.796 1.00 94.00 93 ALA A O 1
ATOM 724 N N . LEU A 1 94 ? -11.559 6.843 1.957 1.00 94.56 94 LEU A N 1
ATOM 725 C CA . LEU A 1 94 ? -12.280 5.611 1.664 1.00 94.56 94 LEU A CA 1
ATOM 726 C C . LEU A 1 94 ? -12.931 4.976 2.907 1.00 94.56 94 LEU A C 1
ATOM 728 O O . LEU A 1 94 ? -13.674 4.011 2.745 1.00 94.56 94 LEU A O 1
ATOM 732 N N . GLY A 1 95 ? -12.691 5.484 4.120 1.00 94.06 95 GLY A N 1
ATOM 733 C CA . GLY A 1 95 ? -13.185 4.904 5.377 1.00 94.06 95 GLY A CA 1
ATOM 734 C C . GLY A 1 95 ? -12.434 3.645 5.840 1.00 94.06 95 GLY A C 1
ATOM 735 O O . GLY A 1 95 ? -12.931 2.903 6.682 1.00 94.06 95 GLY A O 1
ATOM 736 N N . LEU A 1 96 ? -11.244 3.385 5.297 1.00 95.38 96 LEU A N 1
ATOM 737 C CA . LEU A 1 96 ? -10.412 2.210 5.580 1.00 95.38 96 LEU A CA 1
ATOM 738 C C . LEU A 1 96 ? -9.498 2.492 6.781 1.00 95.38 96 LEU A C 1
ATOM 740 O O . LEU A 1 96 ? -8.291 2.665 6.630 1.00 95.38 96 LEU A O 1
ATOM 744 N N . THR A 1 97 ? -10.080 2.597 7.976 1.00 95.50 97 THR A N 1
ATOM 745 C CA . THR A 1 97 ? -9.391 3.107 9.181 1.00 95.50 97 THR A CA 1
ATOM 746 C C . THR A 1 97 ? -9.051 2.032 10.217 1.00 95.50 97 THR A C 1
ATOM 748 O O . THR A 1 97 ? -8.683 2.347 11.350 1.00 95.50 97 THR A O 1
ATOM 751 N N . THR A 1 98 ? -9.139 0.750 9.852 1.00 95.69 98 THR A N 1
ATOM 752 C CA . THR A 1 98 ? -8.615 -0.350 10.683 1.00 95.69 98 THR A CA 1
ATOM 753 C C . THR A 1 98 ? -7.308 -0.868 10.104 1.00 95.69 98 THR A C 1
ATOM 755 O O . THR A 1 98 ? -7.252 -1.212 8.923 1.00 95.69 98 THR A O 1
ATOM 758 N N . ALA A 1 99 ? -6.281 -0.935 10.946 1.00 95.62 99 ALA A N 1
ATOM 759 C CA . ALA A 1 99 ? -4.945 -1.418 10.627 1.00 95.62 99 ALA A CA 1
ATOM 760 C C . ALA A 1 99 ? -4.616 -2.686 11.418 1.00 95.62 99 ALA A C 1
ATOM 762 O O . ALA A 1 99 ? -5.045 -2.828 12.560 1.00 95.62 99 ALA A O 1
ATOM 763 N N . ALA A 1 100 ? -3.788 -3.567 10.867 1.00 95.12 100 ALA A N 1
ATOM 764 C CA . ALA A 1 100 ? -3.173 -4.634 11.649 1.00 95.12 100 ALA A CA 1
ATOM 765 C C . ALA A 1 100 ? -1.896 -4.163 12.358 1.00 95.12 100 ALA A C 1
ATOM 767 O O . ALA A 1 100 ? -1.222 -3.227 11.914 1.00 95.12 100 ALA A O 1
ATOM 768 N N . TRP A 1 101 ? -1.526 -4.849 13.440 1.00 94.94 101 TRP A N 1
ATOM 769 C CA . TRP A 1 101 ? -0.231 -4.638 14.081 1.00 94.94 101 TRP A CA 1
ATOM 770 C C . TRP A 1 101 ? 0.901 -5.318 13.301 1.00 94.94 101 TRP A C 1
ATOM 772 O O . TRP A 1 101 ? 0.805 -6.486 12.910 1.00 94.94 101 TRP A O 1
ATOM 782 N N . LYS A 1 102 ? 2.011 -4.597 13.104 1.00 91.44 102 LYS A N 1
ATOM 783 C CA . LYS A 1 102 ? 3.191 -5.120 12.404 1.00 91.44 102 LYS A CA 1
ATOM 784 C C . LYS A 1 102 ? 3.718 -6.373 13.109 1.00 91.44 102 LYS A C 1
ATOM 786 O O . LYS A 1 102 ? 4.025 -6.332 14.296 1.00 91.44 102 LYS A O 1
ATOM 791 N N . GLY A 1 103 ? 3.883 -7.454 12.350 1.00 89.81 103 GLY A N 1
ATOM 792 C CA . GLY A 1 103 ? 4.347 -8.742 12.871 1.00 89.81 103 GLY A CA 1
ATOM 793 C C . GLY A 1 103 ? 3.243 -9.610 13.481 1.00 89.81 103 GLY A C 1
ATOM 794 O O . GLY A 1 103 ? 3.541 -10.725 13.879 1.00 89.81 103 GLY A O 1
ATOM 795 N N . ASN A 1 104 ? 1.994 -9.132 13.533 1.00 91.81 104 ASN A N 1
ATOM 796 C CA . ASN A 1 104 ? 0.841 -9.938 13.942 1.00 91.81 104 ASN A CA 1
ATOM 797 C C . ASN A 1 104 ? -0.093 -10.262 12.768 1.00 91.81 104 ASN A C 1
ATOM 799 O O . ASN A 1 104 ? -0.650 -11.351 12.713 1.00 91.81 104 ASN A O 1
ATOM 803 N N . GLY A 1 105 ? -0.251 -9.346 11.810 1.00 92.56 105 GLY A N 1
ATOM 804 C CA . GLY A 1 105 ? -1.089 -9.606 10.645 1.00 92.56 105 GLY A CA 1
ATOM 805 C C . GLY A 1 105 ? -1.172 -8.453 9.654 1.00 92.56 105 GLY A C 1
ATOM 806 O O . GLY A 1 105 ? -0.439 -7.464 9.750 1.00 92.56 105 GLY A O 1
ATOM 807 N N . PHE A 1 106 ? -2.127 -8.581 8.736 1.00 94.19 106 PHE A N 1
ATOM 808 C CA . PHE A 1 106 ? -2.526 -7.591 7.742 1.00 94.19 106 PHE A CA 1
ATOM 809 C C . PHE A 1 106 ? -4.047 -7.421 7.715 1.00 94.19 106 PHE A C 1
ATOM 811 O O . PHE A 1 106 ? -4.803 -8.387 7.783 1.00 94.19 106 PHE A O 1
ATOM 818 N N . THR A 1 107 ? -4.498 -6.179 7.558 1.00 95.31 107 THR A N 1
ATOM 819 C CA . THR A 1 107 ? -5.880 -5.840 7.193 1.00 95.31 107 THR A CA 1
ATOM 820 C C . THR A 1 107 ? -5.926 -5.552 5.699 1.00 95.31 107 THR A C 1
ATOM 822 O O . THR A 1 107 ? -5.331 -4.575 5.241 1.00 95.31 107 THR A O 1
ATOM 825 N N . VAL A 1 108 ? -6.612 -6.403 4.943 1.00 95.38 108 VAL A N 1
ATOM 826 C CA . VAL A 1 108 ? -6.700 -6.335 3.484 1.00 95.38 108 VAL A CA 1
ATOM 827 C C . VAL A 1 108 ? -8.071 -5.804 3.083 1.00 95.38 108 VAL A C 1
ATOM 829 O O . VAL A 1 108 ? -9.098 -6.396 3.414 1.00 95.38 108 VAL A O 1
ATOM 832 N N . TYR A 1 109 ? -8.075 -4.696 2.347 1.00 95.75 109 TYR A N 1
ATOM 833 C CA . TYR A 1 109 ? -9.274 -4.086 1.780 1.00 95.75 109 TYR A CA 1
ATOM 834 C C . TYR A 1 109 ? -9.268 -4.247 0.262 1.00 95.75 109 TYR A C 1
ATOM 836 O O . TYR A 1 109 ? -8.212 -4.203 -0.367 1.00 95.75 109 TYR A O 1
ATOM 844 N N . MET A 1 110 ? -10.457 -4.378 -0.327 1.00 94.69 110 MET A N 1
ATOM 845 C CA . MET A 1 110 ? -10.646 -4.510 -1.775 1.00 94.69 110 MET A CA 1
ATOM 846 C C . MET A 1 110 ? -11.655 -3.473 -2.295 1.00 94.69 110 MET A C 1
ATOM 848 O O . MET A 1 110 ? -12.753 -3.839 -2.722 1.00 94.69 110 MET A O 1
ATOM 852 N N . PRO A 1 111 ? -11.345 -2.163 -2.225 1.00 94.81 111 PRO A N 1
ATOM 853 C CA . PRO A 1 111 ? -12.184 -1.154 -2.862 1.00 94.81 111 PRO A CA 1
ATOM 854 C C . PRO A 1 111 ? -12.195 -1.355 -4.384 1.00 94.81 111 PRO A C 1
ATOM 856 O O . PRO A 1 111 ? -11.211 -1.811 -4.969 1.00 94.81 111 PRO A O 1
ATOM 859 N N . THR A 1 112 ? -13.294 -0.982 -5.040 1.00 94.19 112 THR A N 1
ATOM 860 C CA . THR A 1 112 ? -13.339 -0.991 -6.506 1.00 94.19 112 THR A CA 1
ATOM 861 C C . THR A 1 112 ? -12.437 0.102 -7.081 1.00 94.19 112 THR A C 1
ATOM 863 O O . THR A 1 112 ? -12.127 1.092 -6.406 1.00 94.19 112 THR A O 1
ATOM 866 N N . VAL A 1 113 ? -12.029 -0.059 -8.341 1.00 92.81 113 VAL A N 1
ATOM 867 C CA . VAL A 1 113 ? -11.189 0.925 -9.039 1.00 92.81 113 VAL A CA 1
ATOM 868 C C . VAL A 1 113 ? -11.895 2.278 -9.111 1.00 92.81 113 VAL A C 1
ATOM 870 O O . VAL A 1 113 ? -11.279 3.300 -8.82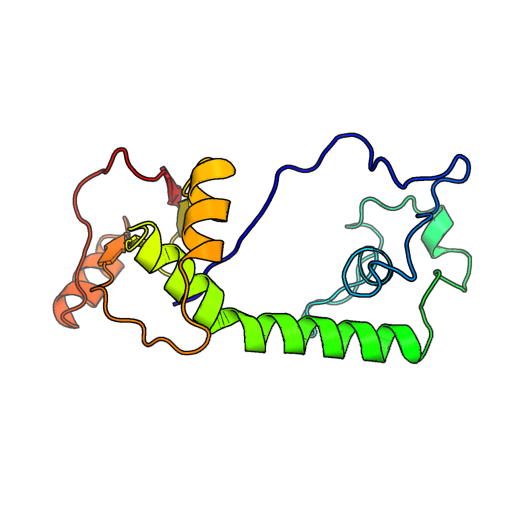9 1.00 92.81 113 VAL A O 1
ATOM 873 N N . GLU A 1 114 ? -13.198 2.290 -9.389 1.00 96.50 114 GLU A N 1
ATOM 874 C CA . GLU A 1 114 ? -14.006 3.510 -9.490 1.00 96.50 114 GLU A CA 1
ATOM 875 C C . GLU A 1 114 ? -14.025 4.267 -8.161 1.00 96.50 114 GLU A C 1
ATOM 877 O O . GLU A 1 114 ? -13.844 5.483 -8.131 1.00 96.50 114 GLU A O 1
ATOM 882 N N . ARG A 1 115 ? -14.185 3.545 -7.044 1.00 95.56 115 ARG A N 1
ATOM 883 C CA . ARG A 1 115 ? -14.185 4.147 -5.707 1.00 95.56 115 ARG A CA 1
ATOM 884 C C . ARG A 1 115 ? -12.809 4.710 -5.350 1.00 95.56 115 ARG A C 1
ATOM 886 O O . ARG A 1 115 ? -12.736 5.787 -4.766 1.00 95.56 115 ARG A O 1
ATOM 893 N N . MET A 1 116 ? -11.730 4.007 -5.705 1.00 95.00 116 MET A N 1
ATOM 894 C CA . MET A 1 116 ? -10.369 4.512 -5.499 1.00 95.00 116 MET A CA 1
ATOM 895 C C . MET A 1 116 ? -10.088 5.767 -6.327 1.00 95.00 116 MET A C 1
ATOM 897 O O . MET A 1 116 ? -9.551 6.727 -5.782 1.00 95.00 116 MET A O 1
ATOM 901 N N . LEU A 1 117 ? -10.464 5.777 -7.610 1.00 95.50 117 LEU A N 1
ATOM 902 C CA . LEU A 1 117 ? -10.271 6.929 -8.496 1.00 95.50 117 LEU A CA 1
ATOM 903 C C . LEU A 1 117 ? -11.056 8.149 -8.007 1.00 95.50 117 LEU A C 1
ATOM 905 O O . LEU A 1 117 ? -10.470 9.214 -7.841 1.00 95.50 117 LEU A O 1
ATOM 909 N N . ALA A 1 118 ? -12.335 7.976 -7.667 1.00 96.00 118 ALA A N 1
ATOM 910 C CA . ALA A 1 118 ? -13.155 9.061 -7.134 1.00 96.00 118 ALA A CA 1
ATOM 911 C C . ALA A 1 118 ? -12.577 9.644 -5.830 1.00 96.00 118 ALA A C 1
ATOM 913 O O . ALA A 1 118 ? -12.575 10.859 -5.633 1.00 96.00 118 ALA A O 1
ATOM 914 N N . ALA A 1 119 ? -12.052 8.793 -4.942 1.00 95.25 119 ALA A N 1
ATOM 915 C CA . ALA A 1 119 ? -11.405 9.255 -3.718 1.00 95.25 119 ALA A CA 1
ATOM 916 C C . ALA A 1 119 ? -10.088 9.994 -4.005 1.00 95.25 119 ALA A C 1
ATOM 918 O O . ALA A 1 119 ? -9.842 11.034 -3.403 1.00 95.25 119 ALA A O 1
ATOM 919 N N . LEU A 1 120 ? -9.269 9.503 -4.942 1.00 93.56 120 LEU A N 1
ATOM 920 C CA . LEU A 1 120 ? -8.031 10.162 -5.373 1.00 93.56 120 LEU A CA 1
ATOM 921 C C . LEU A 1 120 ? -8.283 11.556 -5.960 1.00 93.56 120 LEU A C 1
ATOM 923 O O . LEU A 1 120 ? -7.559 12.491 -5.621 1.00 93.56 120 LEU A O 1
ATOM 927 N N . GLU A 1 121 ? -9.302 11.694 -6.809 1.00 93.81 121 GLU A N 1
ATOM 928 C CA . GLU A 1 121 ? -9.707 12.968 -7.419 1.00 93.81 121 GLU A CA 1
ATOM 929 C C . GLU A 1 121 ? -10.232 13.969 -6.382 1.00 93.81 121 GLU A C 1
ATOM 931 O O . GLU A 1 121 ? -10.027 15.174 -6.520 1.00 93.81 121 GLU A O 1
ATOM 936 N N . GLY A 1 122 ? -10.880 13.475 -5.323 1.00 90.56 122 GLY A N 1
ATOM 937 C CA . GLY A 1 122 ? -11.397 14.294 -4.227 1.00 90.56 122 GLY A CA 1
ATOM 938 C C . GLY A 1 122 ? -10.357 14.717 -3.184 1.00 90.56 122 GLY A C 1
ATOM 939 O O . GLY A 1 122 ? -10.668 15.549 -2.328 1.00 90.56 122 GLY A O 1
ATOM 940 N N . LEU A 1 123 ? -9.137 14.168 -3.211 1.00 90.44 123 LEU A N 1
ATOM 941 C CA . LEU A 1 123 ? -8.095 14.528 -2.247 1.00 90.44 123 LEU A CA 1
ATOM 942 C C . LEU A 1 123 ? -7.525 15.919 -2.543 1.00 90.44 123 LEU A C 1
ATOM 944 O O . LEU A 1 123 ? -6.969 16.174 -3.612 1.00 90.44 123 LEU A O 1
ATOM 948 N N . ALA A 1 124 ? -7.580 16.798 -1.543 1.00 83.19 124 ALA A N 1
ATOM 949 C CA . ALA A 1 124 ? -6.861 18.065 -1.575 1.00 83.19 124 ALA A CA 1
ATOM 950 C C . ALA A 1 124 ? -5.339 17.835 -1.654 1.00 83.19 124 ALA A C 1
ATOM 952 O O . ALA A 1 124 ? -4.815 16.857 -1.119 1.00 83.19 124 ALA A O 1
ATOM 953 N N . SER A 1 125 ? -4.618 18.763 -2.291 1.00 74.31 125 SER A N 1
ATOM 954 C CA . SER A 1 125 ? -3.150 18.713 -2.401 1.00 74.31 125 SER A CA 1
ATOM 955 C C . SER A 1 125 ? -2.447 18.728 -1.043 1.00 74.31 125 SER A C 1
ATOM 957 O O . SER A 1 125 ? -1.370 18.157 -0.900 1.00 74.31 125 SER A O 1
ATOM 959 N N . GLU A 1 126 ? -3.076 19.355 -0.050 1.00 72.06 126 GLU A N 1
ATOM 960 C CA . GLU A 1 126 ? -2.625 19.407 1.332 1.00 72.06 126 GLU A CA 1
ATOM 961 C C . GLU A 1 126 ? -3.785 18.978 2.230 1.00 72.06 126 GLU A C 1
ATOM 963 O O . GLU A 1 126 ? -4.884 19.529 2.166 1.00 72.06 126 GLU A O 1
ATOM 968 N N . GLY A 1 127 ? -3.546 17.969 3.059 1.00 68.00 127 GLY A N 1
ATOM 969 C CA . GLY A 1 127 ? -4.547 17.419 3.961 1.00 68.00 127 GLY A CA 1
ATOM 970 C C . GLY A 1 127 ? -3.883 16.852 5.204 1.00 68.00 127 GLY A C 1
ATOM 971 O O . GLY A 1 127 ? -2.743 16.388 5.171 1.00 68.00 127 GLY A O 1
ATOM 972 N N . GLN A 1 128 ? -4.583 16.888 6.328 1.00 75.50 128 GLN A N 1
ATOM 973 C CA . GLN A 1 128 ? -4.154 16.189 7.533 1.00 75.50 128 GLN A CA 1
ATOM 974 C C . GLN A 1 128 ? -4.984 14.922 7.686 1.00 75.50 128 GLN A C 1
ATOM 976 O O . GLN A 1 128 ? -6.154 14.881 7.310 1.00 75.50 128 GLN A O 1
ATOM 981 N N . THR A 1 129 ? -4.358 13.885 8.225 1.00 78.31 129 THR A N 1
ATOM 982 C CA . THR A 1 129 ? -5.061 12.688 8.681 1.00 78.31 129 THR A CA 1
ATOM 983 C C . THR A 1 129 ? -5.900 13.066 9.890 1.00 78.31 129 THR A C 1
ATOM 985 O O . THR A 1 129 ? -5.363 13.597 10.863 1.00 78.31 129 THR A O 1
ATOM 988 N N . THR A 1 130 ? -7.207 12.849 9.815 1.00 79.50 130 THR A N 1
ATOM 989 C CA . THR A 1 130 ? -8.166 13.310 10.836 1.00 79.50 130 THR A CA 1
ATOM 990 C C . THR A 1 130 ? -9.029 12.187 11.384 1.00 79.50 130 THR A C 1
ATOM 992 O O . THR A 1 130 ? -9.660 12.359 12.427 1.00 79.50 130 THR A O 1
ATOM 995 N N . GLN A 1 131 ? -9.056 11.033 10.714 1.00 84.69 131 GLN A N 1
ATOM 996 C CA . GLN A 1 131 ? -9.901 9.929 11.140 1.00 84.69 131 GLN A CA 1
ATOM 997 C C . GLN A 1 131 ? -9.259 9.140 12.289 1.00 84.69 131 GLN A C 1
ATOM 999 O O . GLN A 1 131 ? -8.053 8.876 12.269 1.00 84.69 131 GLN A O 1
ATOM 1004 N N . PRO A 1 132 ? -10.045 8.713 13.292 1.00 89.81 132 PRO A N 1
ATOM 1005 C CA . PRO A 1 132 ? -9.545 7.827 14.328 1.00 89.81 132 PRO A CA 1
ATOM 1006 C C . PRO A 1 132 ? -9.264 6.440 13.738 1.00 89.81 132 PRO A C 1
ATOM 1008 O O . PRO A 1 132 ? -10.154 5.789 13.186 1.00 89.81 132 PRO A O 1
ATOM 1011 N N . TRP A 1 133 ? -8.022 5.982 13.886 1.00 93.56 133 TRP A N 1
ATOM 1012 C CA . TRP A 1 133 ? -7.596 4.646 13.477 1.00 93.56 133 TRP A CA 1
ATOM 1013 C C . TRP A 1 133 ? -7.812 3.627 14.592 1.00 93.56 133 TRP A C 1
ATOM 1015 O O . TRP A 1 133 ? -7.587 3.929 15.765 1.00 93.56 133 TRP A O 1
ATOM 1025 N N . ARG A 1 134 ? -8.196 2.405 14.215 1.00 95.06 134 ARG A N 1
ATOM 1026 C CA . ARG A 1 134 ? -8.283 1.254 15.124 1.00 95.06 134 ARG A CA 1
ATOM 1027 C C . ARG A 1 134 ? -7.265 0.187 14.756 1.00 95.06 134 ARG A C 1
ATOM 1029 O O . ARG A 1 134 ? -6.894 0.050 13.589 1.00 95.06 134 ARG A O 1
ATOM 1036 N N . ILE A 1 135 ? -6.849 -0.593 15.745 1.00 95.19 135 ILE A N 1
ATOM 1037 C CA . ILE A 1 135 ? -5.931 -1.716 15.564 1.00 95.19 135 ILE A CA 1
ATOM 1038 C C . ILE A 1 135 ? -6.708 -3.026 15.662 1.00 95.19 135 ILE A C 1
ATOM 1040 O O . ILE A 1 135 ? -7.459 -3.250 16.610 1.00 95.19 135 ILE A O 1
ATOM 1044 N N . ARG A 1 136 ? -6.502 -3.905 14.684 1.00 93.94 136 ARG A N 1
ATOM 1045 C CA . ARG A 1 136 ? -6.925 -5.301 14.720 1.00 93.94 136 ARG A CA 1
ATOM 1046 C C . ARG A 1 136 ? -5.720 -6.182 15.046 1.00 93.94 136 ARG A C 1
ATOM 1048 O O . ARG A 1 136 ? -4.715 -6.149 14.336 1.00 93.94 136 ARG A O 1
ATOM 1055 N N . ALA A 1 137 ? -5.847 -6.973 16.102 1.00 92.44 137 ALA A N 1
ATOM 1056 C CA . ALA A 1 137 ? -4.916 -8.028 16.484 1.00 92.44 137 ALA A CA 1
ATOM 1057 C C . ALA A 1 137 ? -5.717 -9.192 17.086 1.00 92.44 137 ALA A C 1
ATOM 1059 O O . ALA A 1 137 ? -6.727 -8.943 17.745 1.00 92.44 137 ALA A O 1
ATOM 1060 N N . ASP A 1 138 ? -5.286 -10.429 16.837 1.00 88.62 138 ASP A N 1
ATOM 1061 C CA . ASP A 1 138 ? -5.888 -11.644 17.422 1.00 88.62 138 ASP A CA 1
ATOM 1062 C C . ASP A 1 138 ? -5.047 -12.253 18.550 1.00 88.62 138 ASP A C 1
ATOM 1064 O O . ASP A 1 138 ? -5.524 -13.104 19.297 1.00 88.62 138 ASP A O 1
ATOM 1068 N N . ASP A 1 139 ? -3.801 -11.803 18.707 1.00 91.50 139 ASP A N 1
ATOM 1069 C CA . ASP A 1 139 ? -2.961 -12.221 19.826 1.00 91.50 139 ASP A CA 1
ATOM 1070 C C . ASP A 1 139 ? -3.446 -11.564 21.126 1.00 91.50 139 ASP A C 1
ATOM 1072 O O . ASP A 1 139 ? -3.501 -10.337 21.225 1.00 91.50 139 ASP A O 1
ATOM 1076 N N . VAL A 1 140 ? -3.804 -12.390 22.113 1.00 91.06 140 VAL A N 1
ATOM 1077 C CA . VAL A 1 140 ? -4.393 -11.946 23.388 1.00 91.06 140 VAL A CA 1
ATOM 1078 C C . VAL A 1 140 ? -3.427 -11.065 24.180 1.00 91.06 140 VAL A C 1
ATOM 1080 O O . VAL A 1 140 ? -3.826 -10.012 24.666 1.00 91.06 140 VAL A O 1
ATOM 1083 N N . ALA A 1 141 ? -2.151 -11.450 24.270 1.00 93.56 141 ALA A N 1
ATOM 1084 C CA . ALA A 1 141 ? -1.162 -10.694 25.036 1.00 93.56 141 ALA A CA 1
ATOM 1085 C C . ALA A 1 141 ? -0.879 -9.329 24.390 1.00 93.56 141 ALA A C 1
ATOM 1087 O O . ALA A 1 141 ? -0.713 -8.320 25.076 1.00 93.56 141 ALA A O 1
ATOM 1088 N N . LEU A 1 142 ? -0.850 -9.281 23.056 1.00 93.50 142 LEU A N 1
ATOM 1089 C CA . LEU A 1 142 ? -0.752 -8.036 22.308 1.00 93.50 142 LEU A CA 1
ATOM 1090 C C . LEU A 1 142 ? -2.008 -7.182 22.484 1.00 93.50 142 LEU A C 1
ATOM 1092 O O . LEU A 1 142 ? -1.885 -5.971 22.635 1.00 93.50 142 LEU A O 1
ATOM 1096 N N . HIS A 1 143 ? -3.193 -7.790 22.467 1.00 92.50 143 HIS A N 1
ATOM 1097 C CA . HIS A 1 143 ? -4.453 -7.085 22.675 1.00 92.50 143 HIS A CA 1
ATOM 1098 C C . HIS A 1 143 ? -4.461 -6.367 24.028 1.00 92.50 143 HIS A C 1
ATOM 1100 O O . HIS A 1 143 ? -4.598 -5.146 24.058 1.00 92.50 143 HIS A O 1
ATOM 1106 N N . GLU A 1 144 ? -4.189 -7.093 25.115 1.00 93.00 144 GLU A N 1
ATOM 1107 C CA . GLU A 1 144 ? -4.076 -6.535 26.471 1.00 93.00 144 GLU A CA 1
ATOM 1108 C C . GLU A 1 144 ? -3.036 -5.405 26.529 1.00 93.00 144 GLU A C 1
ATOM 1110 O O . GLU A 1 144 ? -3.321 -4.301 26.994 1.00 93.00 144 GLU A O 1
ATOM 1115 N N . ALA A 1 145 ? -1.848 -5.623 25.951 1.00 95.06 145 ALA A N 1
ATOM 1116 C CA . ALA A 1 145 ? -0.792 -4.612 25.924 1.00 95.06 145 ALA A CA 1
ATOM 1117 C C . ALA A 1 145 ? -1.171 -3.341 25.136 1.00 95.06 145 ALA A C 1
ATOM 1119 O O . ALA A 1 145 ? -0.627 -2.263 25.403 1.00 95.06 145 ALA A O 1
ATOM 1120 N N . LEU A 1 146 ? -2.048 -3.452 24.135 1.00 94.56 146 LEU A N 1
ATOM 1121 C CA . LEU A 1 146 ? -2.551 -2.311 23.374 1.00 94.56 146 LEU A CA 1
ATOM 1122 C C . LEU A 1 146 ? -3.685 -1.586 24.114 1.00 94.56 146 LEU A C 1
ATOM 1124 O O . LEU A 1 146 ? -3.703 -0.352 24.094 1.00 94.56 146 LEU A O 1
ATOM 1128 N N . GLU A 1 147 ? -4.576 -2.315 24.795 1.00 93.00 147 GLU A N 1
ATOM 1129 C CA . GLU A 1 147 ? -5.626 -1.735 25.649 1.00 93.00 147 GLU A CA 1
ATOM 1130 C C . GLU A 1 147 ? -5.025 -0.937 26.806 1.00 93.00 147 GLU A C 1
ATOM 1132 O O . GLU A 1 147 ? -5.399 0.219 27.012 1.00 93.00 147 GLU A O 1
ATOM 1137 N N . ASP A 1 148 ? -4.012 -1.489 27.479 1.00 95.50 148 ASP A N 1
ATOM 1138 C CA . ASP A 1 148 ? -3.285 -0.818 28.566 1.00 95.50 148 ASP A CA 1
ATOM 1139 C C . ASP A 1 148 ? -2.643 0.503 28.116 1.00 95.50 148 ASP A C 1
ATOM 1141 O O . ASP A 1 148 ? -2.465 1.441 28.897 1.00 95.50 148 ASP A O 1
ATOM 1145 N N . ARG A 1 149 ? -2.308 0.605 26.825 1.00 95.56 149 ARG A N 1
ATOM 1146 C CA . ARG A 1 149 ? -1.745 1.812 26.199 1.00 95.56 149 ARG A CA 1
ATOM 1147 C C . ARG A 1 149 ? -2.805 2.716 25.574 1.00 95.56 149 ARG A C 1
ATOM 1149 O O . ARG A 1 149 ? -2.451 3.687 24.908 1.00 95.56 149 ARG A O 1
ATOM 1156 N N . SER A 1 150 ? -4.085 2.419 25.801 1.00 93.94 150 SER A N 1
ATOM 1157 C CA . SER A 1 150 ? -5.231 3.185 25.306 1.00 93.94 150 SER A CA 1
ATOM 1158 C C . SER A 1 150 ? -5.295 3.297 23.778 1.00 93.94 150 SER A C 1
ATOM 1160 O O . SER A 1 150 ? -5.811 4.282 23.245 1.00 93.94 150 SER A O 1
ATOM 1162 N N . PHE A 1 151 ? -4.781 2.300 23.047 1.00 93.88 151 PHE A N 1
ATOM 1163 C CA . PHE A 1 151 ? -5.038 2.219 21.611 1.00 93.88 151 PHE A CA 1
ATOM 1164 C C . PHE A 1 151 ? -6.499 1.834 21.364 1.00 93.88 151 PHE A C 1
ATOM 1166 O O . PHE A 1 151 ? -7.057 0.983 22.050 1.00 93.88 151 PHE A O 1
ATOM 1173 N N . ALA A 1 152 ? -7.121 2.432 20.348 1.00 93.81 152 ALA A N 1
ATOM 1174 C CA . ALA A 1 152 ? -8.453 2.021 19.926 1.00 93.81 152 ALA A CA 1
ATOM 1175 C C . ALA A 1 152 ? -8.369 0.666 19.211 1.00 93.81 152 ALA A C 1
ATOM 1177 O O . ALA A 1 152 ? -7.652 0.534 18.217 1.00 93.81 152 ALA A O 1
ATOM 1178 N N . LEU A 1 153 ? -9.107 -0.332 19.695 1.00 93.69 153 LEU A N 1
ATOM 1179 C CA . LEU A 1 153 ? -9.081 -1.687 19.147 1.00 93.69 153 LEU A CA 1
ATOM 1180 C C . LEU A 1 153 ? -10.352 -2.026 18.374 1.00 93.69 153 LEU A C 1
ATOM 1182 O O . LEU A 1 153 ? -11.448 -1.562 18.685 1.00 93.69 153 LEU A O 1
ATOM 1186 N N . GLN A 1 154 ? -10.184 -2.852 17.346 1.00 92.00 154 GLN A N 1
ATOM 1187 C CA . GLN A 1 154 ? -11.267 -3.472 16.598 1.00 92.00 154 GLN A CA 1
ATOM 1188 C C . GLN A 1 154 ? -1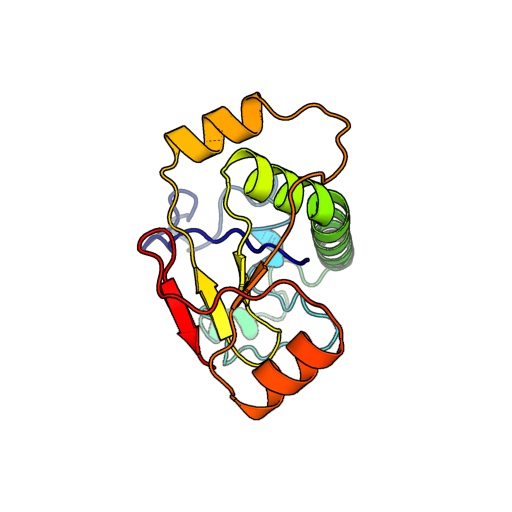1.379 -4.933 17.049 1.00 92.00 154 GLN A C 1
ATOM 1190 O O . GLN A 1 154 ? -10.640 -5.798 16.582 1.00 92.00 154 GLN A O 1
ATOM 1195 N N . THR A 1 155 ? -12.301 -5.192 17.975 1.00 81.00 155 THR A N 1
ATOM 1196 C CA . THR A 1 155 ? -12.515 -6.508 18.608 1.00 81.00 155 THR A CA 1
ATOM 1197 C C . THR A 1 155 ? -13.496 -7.397 17.851 1.00 81.00 155 THR A C 1
ATOM 1199 O O . THR A 1 155 ? -13.525 -8.609 18.041 1.00 81.00 155 THR A O 1
ATOM 1202 N N . THR A 1 156 ? -14.316 -6.807 16.982 1.00 78.62 156 THR A N 1
ATOM 1203 C CA . THR A 1 156 ? -15.342 -7.516 16.214 1.00 78.62 156 THR A CA 1
ATOM 1204 C C . THR A 1 156 ? -14.903 -7.719 14.772 1.00 78.62 156 THR A C 1
ATOM 1206 O O . THR A 1 156 ? -14.317 -6.826 14.150 1.00 78.62 156 THR A O 1
ATOM 1209 N N . ALA A 1 157 ? -15.217 -8.898 14.230 1.00 78.56 157 ALA A N 1
ATOM 1210 C CA . ALA A 1 157 ? -15.076 -9.164 12.807 1.00 78.56 157 ALA A CA 1
ATOM 1211 C C . ALA A 1 157 ? -15.918 -8.153 12.010 1.00 78.56 157 ALA A C 1
A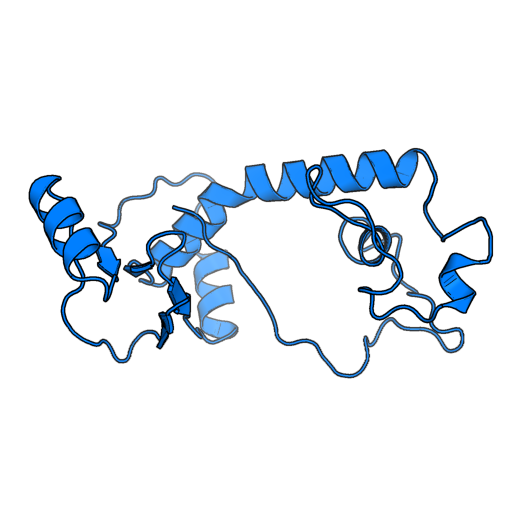TOM 1213 O O . ALA A 1 157 ? -17.087 -7.930 12.325 1.00 78.56 157 ALA A O 1
ATOM 1214 N N . SER A 1 158 ? -15.312 -7.542 10.993 1.00 83.75 158 SER A N 1
ATOM 1215 C CA . SER A 1 158 ? -15.993 -6.654 10.052 1.00 83.75 158 SER A CA 1
ATOM 1216 C C . SER A 1 158 ? -16.073 -7.324 8.684 1.00 83.75 158 SER A C 1
ATOM 1218 O O . SER A 1 158 ? -15.164 -8.055 8.298 1.00 83.75 158 SER A O 1
ATOM 1220 N N . ALA A 1 159 ? -17.149 -7.057 7.945 1.00 86.06 159 ALA A N 1
ATOM 1221 C CA . ALA A 1 159 ? -17.270 -7.452 6.543 1.00 86.06 159 ALA A CA 1
ATOM 1222 C C . ALA A 1 159 ? -16.478 -6.525 5.596 1.00 86.06 159 ALA A C 1
ATOM 1224 O O . ALA A 1 159 ? -16.331 -6.840 4.417 1.00 86.06 159 ALA A O 1
ATOM 1225 N N . ASP A 1 160 ? -15.966 -5.397 6.098 1.00 90.06 160 ASP A N 1
ATOM 1226 C CA . ASP A 1 160 ? -15.315 -4.365 5.283 1.00 90.06 160 ASP A CA 1
ATOM 1227 C C . ASP A 1 160 ? -13.872 -4.720 4.887 1.00 90.06 160 ASP A C 1
ATOM 1229 O O . ASP A 1 160 ? -13.326 -4.134 3.949 1.00 90.06 160 ASP A O 1
ATOM 1233 N N . TYR A 1 161 ? -13.236 -5.653 5.605 1.00 94.06 161 TYR A N 1
ATOM 1234 C CA . TYR A 1 161 ? -11.862 -6.083 5.356 1.00 94.06 161 TYR A CA 1
ATOM 1235 C C . TYR A 1 161 ? -11.630 -7.540 5.749 1.00 94.06 161 TYR A C 1
ATOM 1237 O O . TYR A 1 161 ? -12.308 -8.098 6.609 1.00 94.06 161 TYR A O 1
ATOM 1245 N N . ILE A 1 162 ? -10.598 -8.137 5.159 1.00 94.50 162 ILE A N 1
ATOM 1246 C CA . ILE A 1 162 ? -10.083 -9.453 5.537 1.00 94.50 162 ILE A CA 1
ATOM 1247 C C . ILE A 1 162 ? -8.916 -9.249 6.503 1.00 94.50 162 ILE A C 1
ATOM 1249 O O . ILE A 1 162 ? -8.010 -8.462 6.227 1.00 94.50 162 ILE A O 1
ATOM 1253 N N . PHE A 1 163 ? -8.916 -9.954 7.634 1.00 94.12 163 PHE A N 1
ATOM 1254 C CA . PHE A 1 163 ? -7.751 -10.017 8.516 1.00 94.12 163 PHE A CA 1
ATOM 1255 C C . PHE A 1 163 ? -6.941 -11.276 8.205 1.00 94.12 163 PHE A C 1
ATOM 1257 O O . PHE A 1 163 ? -7.465 -12.385 8.285 1.00 94.12 163 PHE A O 1
ATOM 1264 N N . HIS A 1 164 ? -5.675 -11.099 7.837 1.00 92.44 164 HIS A N 1
ATOM 1265 C CA . HIS A 1 164 ? -4.730 -12.184 7.601 1.00 92.44 164 HIS A CA 1
ATOM 1266 C C . HIS A 1 164 ? -3.666 -12.175 8.696 1.00 92.44 164 HIS A C 1
ATOM 1268 O O . HIS A 1 164 ? -2.860 -11.250 8.765 1.00 92.44 164 HIS A O 1
ATOM 1274 N N . GLN A 1 165 ? -3.681 -13.187 9.556 1.00 91.31 165 GLN A N 1
ATOM 1275 C CA . GLN A 1 165 ? -2.679 -13.364 10.601 1.00 91.31 165 GLN A CA 1
ATOM 1276 C C . GLN A 1 165 ? -1.370 -13.912 10.011 1.00 91.31 165 GLN A C 1
ATOM 1278 O O . GLN A 1 165 ? -1.410 -14.705 9.069 1.00 91.31 165 GLN A O 1
ATOM 1283 N N . LEU A 1 166 ? -0.238 -13.458 10.557 1.00 87.56 166 LEU A N 1
ATOM 1284 C CA . LEU A 1 166 ? 1.115 -13.909 10.203 1.00 87.56 166 LEU A CA 1
ATOM 1285 C C . LEU A 1 166 ? 1.546 -15.170 10.960 1.00 87.56 166 LEU A C 1
ATOM 1287 O O . LEU A 1 166 ? 1.094 -15.348 12.115 1.00 87.56 166 LEU A O 1
#

Sequence (166 aa):
MTAIFAANVIPQCPNLGADDLCAIYTERPLVCRIYPMEINPFIALAPSSKDCPPESWEQGNLLGSDRELTHQILQSRQADRDDAQRKVQLCEALGLTTAAWKGNGFTVYMPTVERMLAALEGLASEGQTTQPWRIRADDVALHEALEDRSFALQTTASADYIFHQL